Protein AF-A0A7H0GPM3-F1 (afdb_monomer_lite)

Organism: NCBI:txid1288495

Secondary structure (DSSP, 8-state):
-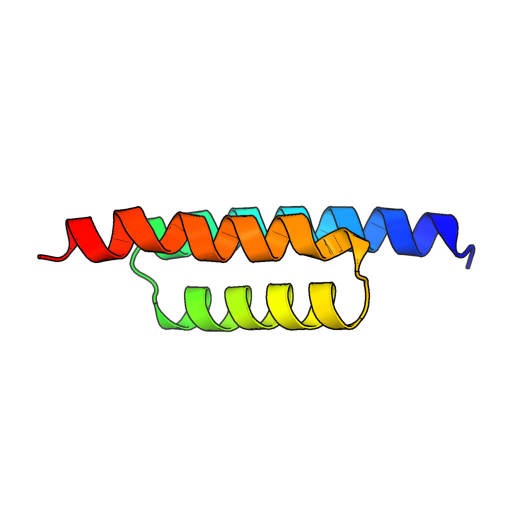-HHHHHHHHHHHHHHHHHHHHHHHHTT-HHHHHHHHHHHHHHHHH-GGGHHHHHHHHHHHHHHHHHT-

pLDDT: mean 87.8, std 13.11, range [52.72, 97.69]

Structure (mmCIF, N/CA/C/O backbone):
data_AF-A0A7H0GPM3-F1
#
_entry.id   AF-A0A7H0GPM3-F1
#
loop_
_atom_site.group_PDB
_atom_site.id
_atom_site.type_symbol
_atom_site.label_atom_id
_atom_site.label_alt_id
_atom_site.label_comp_id
_atom_site.label_asym_id
_atom_site.label_entity_id
_atom_site.label_seq_id
_atom_site.pdbx_PDB_ins_code
_atom_site.Cartn_x
_atom_site.Cartn_y
_atom_site.Cartn_z
_atom_site.occupancy
_atom_site.B_iso_or_equiv
_atom_site.auth_seq_id
_atom_site.auth_comp_id
_atom_site.auth_asym_id
_atom_site.auth_atom_id
_atom_site.pdbx_PDB_model_num
ATOM 1 N N . MET A 1 1 ? 7.100 -12.795 -24.152 1.00 53.84 1 MET A N 1
ATOM 2 C CA . MET A 1 1 ? 6.456 -11.855 -23.216 1.00 53.84 1 MET A CA 1
ATOM 3 C C . MET A 1 1 ? 7.321 -10.607 -23.184 1.00 53.84 1 MET A C 1
ATOM 5 O O . MET A 1 1 ? 8.509 -10.727 -22.905 1.00 53.84 1 MET A O 1
ATOM 9 N N . ASN A 1 2 ? 6.800 -9.470 -23.648 1.00 58.28 2 ASN A N 1
ATOM 10 C CA . ASN A 1 2 ? 7.591 -8.253 -23.844 1.00 58.28 2 ASN A CA 1
ATOM 11 C C . ASN A 1 2 ? 7.837 -7.565 -22.490 1.00 58.28 2 ASN A C 1
ATOM 13 O O . ASN A 1 2 ? 6.911 -7.415 -21.698 1.00 58.28 2 ASN A O 1
ATOM 17 N N . TYR A 1 3 ? 9.065 -7.109 -22.224 1.00 59.16 3 TYR A N 1
ATOM 18 C CA . TYR A 1 3 ? 9.446 -6.475 -20.946 1.00 59.16 3 TYR A CA 1
ATOM 19 C C . TYR A 1 3 ? 8.565 -5.254 -20.597 1.00 59.16 3 TYR A C 1
ATOM 21 O O . TYR A 1 3 ? 8.334 -4.950 -19.431 1.00 59.16 3 TYR A O 1
ATOM 29 N N . TYR A 1 4 ? 8.032 -4.569 -21.612 1.00 59.16 4 TYR A N 1
ATOM 30 C CA . TYR A 1 4 ? 7.141 -3.413 -21.459 1.00 59.16 4 TYR A CA 1
ATOM 31 C C . TYR A 1 4 ? 5.707 -3.777 -21.037 1.00 59.16 4 TYR A C 1
ATOM 33 O O . TYR A 1 4 ? 5.068 -3.014 -20.310 1.00 59.16 4 TYR A O 1
ATOM 41 N N . GLU A 1 5 ? 5.204 -4.940 -21.458 1.00 61.31 5 GLU A N 1
ATOM 42 C CA . GLU A 1 5 ? 3.876 -5.432 -21.060 1.00 61.31 5 GLU A CA 1
ATOM 43 C C . GLU A 1 5 ? 3.905 -5.860 -19.590 1.00 61.31 5 GLU A C 1
ATOM 45 O O . GLU A 1 5 ? 3.070 -5.418 -18.804 1.00 61.31 5 GLU A O 1
ATOM 50 N N . CYS A 1 6 ? 4.960 -6.583 -19.196 1.00 59.28 6 CYS A N 1
ATOM 51 C CA . CYS A 1 6 ? 5.191 -6.998 -17.812 1.00 59.28 6 CYS A CA 1
ATOM 52 C C . CYS A 1 6 ? 5.255 -5.799 -16.844 1.00 59.28 6 CYS A C 1
ATOM 54 O O . CYS A 1 6 ? 4.608 -5.819 -15.802 1.00 59.28 6 CYS A O 1
ATOM 56 N N . ARG A 1 7 ? 5.954 -4.708 -17.203 1.00 72.38 7 ARG A N 1
ATOM 57 C CA . ARG A 1 7 ? 5.985 -3.472 -16.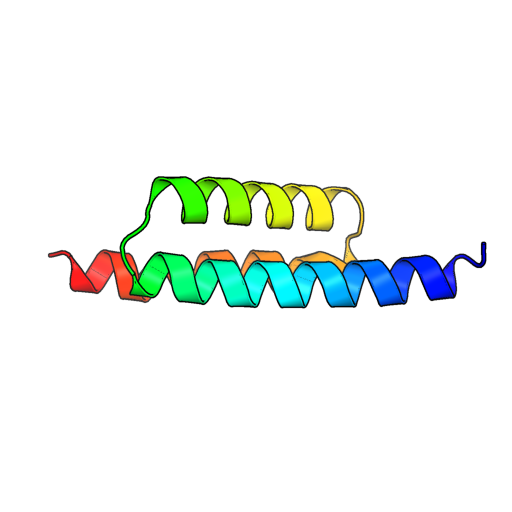387 1.00 72.38 7 ARG A CA 1
ATOM 58 C C . ARG A 1 7 ? 4.610 -2.840 -16.196 1.00 72.38 7 ARG A C 1
ATOM 60 O O . ARG A 1 7 ? 4.270 -2.380 -15.107 1.00 72.38 7 ARG A O 1
ATOM 67 N N . THR A 1 8 ? 3.820 -2.782 -17.266 1.00 76.75 8 THR A N 1
ATOM 68 C CA . THR A 1 8 ? 2.503 -2.130 -17.239 1.00 76.75 8 THR A CA 1
ATOM 69 C C . THR A 1 8 ? 1.535 -2.902 -16.343 1.00 76.75 8 THR A C 1
ATOM 71 O O . THR A 1 8 ? 0.781 -2.301 -15.575 1.00 76.75 8 THR A O 1
ATOM 74 N N . GLU A 1 9 ? 1.604 -4.232 -16.387 1.00 86.00 9 GLU A N 1
ATOM 75 C CA . GLU A 1 9 ? 0.833 -5.122 -15.521 1.00 86.00 9 GLU A CA 1
ATOM 76 C C . GLU A 1 9 ? 1.248 -4.994 -14.050 1.00 86.00 9 GLU A C 1
ATOM 78 O O . GLU A 1 9 ? 0.382 -4.817 -13.190 1.00 86.00 9 GLU A O 1
ATOM 83 N N . THR A 1 10 ? 2.549 -4.967 -13.743 1.00 88.69 10 THR A N 1
ATOM 84 C CA . THR A 1 10 ? 3.044 -4.780 -12.366 1.00 88.69 10 THR A CA 1
ATOM 85 C C . THR A 1 10 ? 2.592 -3.440 -11.773 1.00 88.69 10 THR A C 1
ATOM 87 O O . THR A 1 10 ? 2.150 -3.374 -10.622 1.00 88.69 10 THR A O 1
ATOM 90 N N . LEU A 1 11 ? 2.609 -2.362 -12.562 1.00 89.62 11 LEU A N 1
ATOM 91 C CA . LEU A 1 11 ? 2.087 -1.060 -12.134 1.00 89.62 11 LEU A CA 1
ATOM 92 C C . LEU A 1 11 ? 0.570 -1.077 -11.900 1.00 89.62 11 LEU A C 1
ATOM 94 O O . LEU A 1 11 ? 0.073 -0.396 -11.000 1.00 89.62 11 LEU A O 1
ATOM 98 N N . ALA A 1 12 ? -0.186 -1.841 -12.687 1.00 93.88 12 ALA A N 1
ATOM 99 C CA . ALA A 1 12 ? -1.618 -2.011 -12.464 1.00 93.88 12 ALA A CA 1
ATOM 100 C C . ALA A 1 12 ? -1.893 -2.794 -11.168 1.00 93.88 12 ALA A C 1
ATOM 102 O O . ALA A 1 12 ? -2.747 -2.385 -10.374 1.00 93.88 12 ALA A O 1
ATOM 103 N N . ILE A 1 13 ? -1.125 -3.858 -10.916 1.00 94.69 13 ILE A N 1
ATOM 104 C CA . ILE A 1 13 ? -1.199 -4.661 -9.691 1.00 94.69 13 ILE A CA 1
ATOM 105 C C . ILE A 1 13 ? -0.868 -3.800 -8.468 1.00 94.69 13 ILE A C 1
ATOM 107 O O . ILE A 1 13 ? -1.665 -3.756 -7.532 1.00 94.69 13 ILE A O 1
ATOM 111 N N . SER A 1 14 ? 0.239 -3.052 -8.477 1.00 96.25 14 SER A N 1
ATOM 112 C CA . SER A 1 14 ? 0.630 -2.216 -7.330 1.00 96.25 14 SER A CA 1
ATOM 113 C C . SER A 1 14 ? -0.431 -1.162 -6.988 1.00 96.25 14 SER A C 1
ATOM 115 O O . SER A 1 14 ? -0.756 -0.950 -5.817 1.00 96.25 14 SER A O 1
ATOM 117 N N . ARG A 1 15 ? -1.073 -0.561 -7.999 1.00 95.94 15 ARG A N 1
ATOM 118 C CA . ARG A 1 15 ? -2.209 0.357 -7.804 1.00 95.94 15 ARG A CA 1
ATOM 119 C C . ARG A 1 15 ? -3.433 -0.340 -7.210 1.00 95.94 15 ARG A C 1
ATOM 121 O O . ARG A 1 15 ? -4.092 0.232 -6.339 1.00 95.94 15 ARG A O 1
ATOM 128 N N . ALA A 1 16 ? -3.752 -1.548 -7.670 1.00 97.00 16 ALA A N 1
ATOM 129 C CA . ALA A 1 16 ? -4.875 -2.324 -7.152 1.00 97.00 16 ALA A CA 1
ATOM 130 C C . ALA A 1 16 ? -4.655 -2.725 -5.684 1.00 97.00 16 ALA A C 1
ATOM 132 O O . ALA A 1 16 ? -5.540 -2.510 -4.853 1.00 97.00 16 ALA A O 1
ATOM 133 N N . VAL A 1 17 ? -3.458 -3.212 -5.346 1.00 97.50 17 VAL A N 1
ATOM 134 C CA . VAL A 1 17 ? -3.076 -3.568 -3.971 1.00 97.50 17 VAL A CA 1
ATOM 135 C C . VAL A 1 17 ? -3.139 -2.343 -3.059 1.00 97.50 17 VAL A C 1
ATOM 137 O O . VAL A 1 17 ? -3.742 -2.409 -1.990 1.00 97.50 17 VAL A O 1
ATOM 140 N N . LEU A 1 18 ? -2.634 -1.186 -3.499 1.00 97.62 18 LEU A N 1
ATOM 141 C CA . LEU A 1 18 ? -2.736 0.058 -2.733 1.00 97.62 18 LEU A CA 1
ATOM 142 C C . LEU A 1 18 ? -4.190 0.482 -2.477 1.00 97.62 18 LEU A C 1
ATOM 144 O O . LEU A 1 18 ? -4.518 0.991 -1.401 1.00 97.62 18 LEU A O 1
ATOM 148 N N . LYS A 1 19 ? -5.079 0.296 -3.458 1.00 97.62 19 LYS A N 1
ATOM 149 C CA . LYS A 1 19 ? -6.507 0.592 -3.289 1.00 97.62 19 LYS A CA 1
ATOM 150 C C . LYS A 1 19 ? -7.125 -0.303 -2.213 1.00 97.62 19 LYS A C 1
ATOM 152 O O . LYS A 1 19 ? -7.839 0.216 -1.355 1.00 97.62 19 LYS A O 1
ATOM 157 N N . LEU A 1 20 ? -6.824 -1.602 -2.237 1.00 97.62 20 LEU A N 1
ATOM 158 C CA . LEU A 1 20 ? -7.285 -2.556 -1.225 1.00 97.62 20 LEU A CA 1
ATOM 159 C C . LEU A 1 20 ? -6.722 -2.215 0.156 1.00 97.62 20 LEU A C 1
ATOM 161 O O . LEU A 1 20 ? -7.484 -2.155 1.113 1.00 97.62 20 LEU A O 1
ATOM 165 N N . TYR A 1 21 ? -5.435 -1.881 0.247 1.00 97.56 21 TYR A N 1
ATOM 166 C CA . TYR A 1 21 ? -4.791 -1.475 1.497 1.00 97.56 21 TYR A CA 1
ATOM 167 C C . TYR A 1 21 ? -5.498 -0.276 2.146 1.00 97.56 21 TYR A C 1
ATOM 169 O O . TYR A 1 21 ? -5.853 -0.289 3.324 1.00 97.56 21 TYR A O 1
ATOM 177 N N . LYS A 1 22 ? -5.796 0.762 1.355 1.00 95.31 22 LYS A N 1
ATOM 178 C CA . LYS A 1 22 ? -6.543 1.933 1.842 1.00 95.31 22 LYS A CA 1
ATOM 179 C C . LYS A 1 22 ? -7.954 1.563 2.315 1.00 95.31 22 LYS A C 1
ATOM 181 O O . LYS A 1 22 ? -8.471 2.204 3.227 1.00 95.31 22 LYS A O 1
ATOM 186 N N . GLN A 1 23 ? -8.596 0.568 1.702 1.00 95.94 23 GLN A N 1
ATOM 187 C CA . GLN A 1 23 ? -9.916 0.090 2.120 1.00 95.94 23 GLN A CA 1
ATOM 188 C C . GLN A 1 23 ? -9.848 -0.732 3.409 1.00 95.94 23 GLN A C 1
ATOM 190 O O . GLN A 1 23 ? -10.658 -0.501 4.301 1.00 95.94 23 GLN A O 1
ATOM 195 N N . THR A 1 24 ? -8.881 -1.638 3.545 1.00 95.12 24 THR A N 1
ATOM 196 C CA . THR A 1 24 ? -8.738 -2.471 4.748 1.00 95.12 24 THR A CA 1
ATOM 197 C C . THR A 1 24 ? -8.377 -1.640 5.972 1.00 95.12 24 THR A C 1
ATOM 199 O O . THR A 1 24 ? -8.951 -1.874 7.033 1.00 95.12 24 THR A O 1
ATOM 202 N N . LEU A 1 25 ?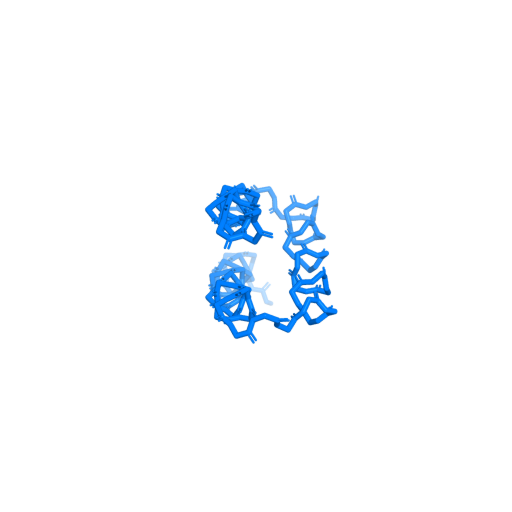 -7.541 -0.603 5.817 1.00 93.50 25 LEU A N 1
ATOM 203 C CA . LEU A 1 25 ? -7.305 0.391 6.870 1.00 93.50 25 LEU A CA 1
ATOM 204 C C . LEU A 1 25 ? -8.601 1.085 7.309 1.00 93.50 25 LEU A C 1
ATOM 206 O O . LEU A 1 25 ? -8.860 1.202 8.503 1.00 93.50 25 LEU A O 1
ATOM 210 N N . ARG A 1 26 ? -9.449 1.514 6.363 1.00 92.25 26 ARG A N 1
ATOM 211 C CA . ARG A 1 26 ? -10.748 2.143 6.683 1.00 92.25 26 ARG A CA 1
ATOM 212 C C . ARG A 1 26 ? -11.710 1.190 7.388 1.00 92.25 26 ARG A C 1
ATOM 214 O O . ARG A 1 26 ? -12.512 1.641 8.194 1.00 92.25 26 ARG A O 1
ATOM 221 N N . LEU A 1 27 ? -11.641 -0.100 7.072 1.00 92.19 27 LEU A N 1
ATOM 222 C CA . LEU A 1 27 ? -12.448 -1.144 7.703 1.00 92.19 27 LEU A CA 1
ATOM 223 C C . LEU A 1 27 ? -11.858 -1.635 9.038 1.00 92.19 27 LEU A C 1
ATOM 225 O O . LEU A 1 27 ? -12.482 -2.460 9.697 1.00 92.19 27 LEU A O 1
ATOM 229 N N . GLY A 1 28 ? -10.668 -1.168 9.433 1.00 91.19 28 GLY A N 1
ATOM 230 C CA . GLY A 1 28 ? -9.985 -1.612 10.653 1.00 91.19 28 GLY A CA 1
ATOM 231 C C . GLY A 1 28 ? -9.466 -3.055 10.599 1.00 91.19 28 GLY A C 1
ATOM 232 O O . GLY A 1 28 ? -9.144 -3.632 11.635 1.00 91.19 28 GLY A O 1
ATOM 233 N N . ILE A 1 29 ? -9.372 -3.659 9.409 1.00 93.25 29 ILE A N 1
ATOM 234 C CA . ILE A 1 29 ? -8.933 -5.050 9.233 1.00 93.25 29 ILE A CA 1
ATOM 235 C C . ILE A 1 29 ? -7.402 -5.078 9.173 1.00 93.25 29 ILE A C 1
ATOM 237 O O . ILE A 1 29 ? -6.800 -5.078 8.094 1.00 93.25 29 ILE A O 1
ATOM 241 N N . ARG A 1 30 ? -6.772 -5.051 10.351 1.00 88.88 30 ARG A N 1
ATOM 242 C CA . ARG A 1 30 ? -5.326 -4.837 10.494 1.00 88.88 30 ARG A CA 1
ATOM 243 C C . ARG A 1 30 ? -4.484 -5.927 9.833 1.00 88.88 30 ARG A C 1
ATOM 245 O O . ARG A 1 30 ? -3.570 -5.596 9.087 1.00 88.88 30 ARG A O 1
ATOM 252 N N . ASP A 1 31 ? -4.834 -7.192 10.039 1.00 93.62 31 ASP A N 1
ATOM 253 C CA . ASP A 1 31 ? -4.040 -8.319 9.534 1.00 93.62 31 ASP A CA 1
ATOM 254 C C . ASP A 1 31 ? -3.980 -8.315 8.001 1.00 93.62 31 ASP A C 1
ATOM 256 O O . ASP A 1 31 ? -2.916 -8.476 7.408 1.00 93.62 31 ASP A O 1
ATOM 260 N N . VAL A 1 32 ? -5.107 -8.045 7.334 1.00 95.56 32 VAL A N 1
ATOM 261 C CA . VAL A 1 32 ? -5.146 -7.950 5.866 1.00 95.56 32 VAL A CA 1
ATOM 262 C C . VAL A 1 32 ? -4.382 -6.716 5.381 1.00 95.56 32 VAL A C 1
ATOM 264 O O . VAL A 1 32 ? -3.684 -6.787 4.374 1.00 95.56 32 VAL A O 1
ATOM 267 N N . ALA A 1 33 ? -4.474 -5.584 6.088 1.00 95.50 33 ALA A N 1
ATOM 268 C CA . ALA A 1 33 ? -3.694 -4.396 5.748 1.00 95.50 33 ALA A CA 1
ATOM 269 C C . ALA A 1 33 ? -2.178 -4.653 5.832 1.00 95.50 33 ALA A C 1
ATOM 271 O O . ALA A 1 33 ? -1.444 -4.199 4.957 1.00 95.50 33 ALA A O 1
ATOM 272 N N . GLU A 1 34 ? -1.714 -5.411 6.825 1.00 95.69 34 GLU A N 1
ATOM 273 C CA . GLU A 1 34 ? -0.302 -5.780 6.971 1.00 95.69 34 GLU A CA 1
ATOM 274 C C . GLU A 1 34 ? 0.188 -6.655 5.808 1.00 95.69 34 GLU A C 1
ATOM 276 O O . GLU A 1 34 ? 1.201 -6.337 5.187 1.00 95.69 34 GLU A O 1
ATOM 281 N N . HIS A 1 35 ? -0.581 -7.677 5.420 1.00 97.62 35 HIS A N 1
ATOM 282 C CA . HIS A 1 35 ? -0.243 -8.516 4.263 1.00 97.62 35 HIS A CA 1
ATOM 283 C C . HIS A 1 35 ? -0.197 -7.708 2.956 1.00 97.62 35 HIS A C 1
ATOM 285 O O . HIS A 1 35 ? 0.697 -7.889 2.131 1.00 97.62 35 HIS A O 1
ATOM 291 N N . LEU A 1 36 ? -1.145 -6.787 2.755 1.00 97.62 36 LEU A N 1
ATOM 292 C CA . LEU A 1 36 ? -1.164 -5.931 1.565 1.00 97.62 36 LEU A CA 1
ATOM 293 C C . LEU A 1 36 ? 0.017 -4.951 1.536 1.00 97.62 36 LEU A C 1
ATOM 295 O O . LEU A 1 36 ? 0.531 -4.659 0.457 1.00 97.62 36 LEU A O 1
ATOM 299 N N . LEU A 1 37 ? 0.469 -4.465 2.697 1.00 97.62 37 LEU A N 1
ATOM 300 C CA . LEU A 1 37 ? 1.670 -3.636 2.793 1.00 97.62 37 LEU A CA 1
ATOM 301 C C . LEU A 1 37 ? 2.922 -4.428 2.397 1.00 97.62 37 LEU A C 1
ATOM 303 O O . LEU A 1 37 ? 3.689 -3.948 1.566 1.00 97.62 37 LEU A O 1
ATOM 307 N N . GLN A 1 38 ? 3.077 -5.656 2.900 1.00 97.69 38 GLN A N 1
ATOM 308 C CA . GLN A 1 38 ? 4.198 -6.534 2.539 1.00 97.69 38 GLN A CA 1
ATOM 309 C C . GLN A 1 38 ? 4.254 -6.808 1.029 1.00 97.69 38 GLN A C 1
ATOM 311 O O . GLN A 1 38 ? 5.326 -6.782 0.428 1.00 97.69 38 GLN A O 1
ATOM 316 N N . ILE A 1 39 ? 3.100 -7.003 0.381 1.00 97.12 39 ILE A N 1
ATOM 317 C CA . ILE A 1 39 ? 3.034 -7.167 -1.080 1.00 97.12 39 ILE A CA 1
ATOM 318 C C . ILE A 1 39 ? 3.549 -5.911 -1.800 1.00 97.12 39 ILE A C 1
ATOM 320 O O . ILE A 1 39 ? 4.288 -6.023 -2.775 1.00 97.12 39 ILE A O 1
ATOM 324 N N . LEU A 1 40 ? 3.193 -4.708 -1.336 1.00 97.25 40 LEU A N 1
ATOM 325 C CA . LEU A 1 40 ? 3.687 -3.458 -1.930 1.00 97.25 40 LEU A CA 1
ATOM 326 C C . LEU A 1 40 ? 5.193 -3.263 -1.722 1.00 97.25 40 LEU A C 1
ATOM 328 O O . LEU A 1 40 ? 5.865 -2.748 -2.615 1.00 97.25 40 LEU A O 1
ATOM 332 N N . GLU A 1 41 ? 5.722 -3.666 -0.568 1.00 96.94 41 GLU A N 1
ATOM 333 C CA . GLU A 1 41 ? 7.158 -3.639 -0.278 1.00 96.94 41 GLU A CA 1
ATOM 334 C C . GLU A 1 41 ? 7.927 -4.580 -1.206 1.00 96.94 41 GLU A C 1
ATOM 336 O O . GLU A 1 41 ? 8.923 -4.172 -1.805 1.00 96.94 41 GLU A O 1
ATOM 341 N N . GLU A 1 42 ? 7.427 -5.800 -1.391 1.00 96.75 42 GLU A N 1
ATOM 342 C CA . GLU A 1 42 ? 8.038 -6.803 -2.260 1.00 96.75 42 GLU A CA 1
ATOM 343 C C . GLU A 1 42 ? 7.972 -6.402 -3.743 1.00 96.75 42 GLU A C 1
ATOM 345 O O . GLU A 1 42 ? 8.960 -6.527 -4.474 1.00 96.75 42 GLU A O 1
ATOM 350 N N . LEU A 1 43 ? 6.847 -5.826 -4.181 1.00 94.25 43 LEU A N 1
ATOM 351 C CA . LEU A 1 43 ? 6.720 -5.248 -5.521 1.00 94.25 43 LEU A CA 1
ATOM 352 C C . LEU A 1 43 ? 7.702 -4.093 -5.729 1.00 94.25 43 LEU A C 1
ATOM 354 O O . LEU A 1 43 ? 8.348 -4.029 -6.764 1.00 94.25 43 LEU A O 1
ATOM 358 N N . ALA A 1 44 ? 7.864 -3.193 -4.758 1.00 94.38 44 ALA A N 1
ATOM 359 C CA . ALA A 1 44 ? 8.825 -2.094 -4.863 1.00 94.38 44 ALA A CA 1
ATOM 360 C C . ALA A 1 44 ? 10.291 -2.563 -4.804 1.00 94.38 44 ALA A C 1
ATOM 362 O O . ALA A 1 44 ? 11.171 -1.887 -5.339 1.00 94.38 44 ALA A O 1
ATOM 363 N N . ARG A 1 45 ? 10.561 -3.698 -4.145 1.00 94.50 45 ARG A N 1
ATOM 364 C CA . ARG A 1 45 ? 11.891 -4.318 -4.065 1.00 94.50 45 ARG A CA 1
ATOM 365 C C . ARG A 1 45 ? 12.313 -4.932 -5.396 1.00 94.50 45 ARG A C 1
ATOM 367 O O . ARG A 1 45 ? 13.475 -4.818 -5.775 1.00 94.50 45 ARG A O 1
ATOM 374 N N . THR A 1 46 ? 11.383 -5.603 -6.067 1.00 92.31 46 THR A N 1
ATOM 375 C CA . THR A 1 46 ? 11.617 -6.280 -7.350 1.00 92.31 46 THR A CA 1
ATOM 376 C C . THR A 1 46 ? 11.496 -5.322 -8.534 1.00 92.31 46 THR A C 1
ATOM 378 O O . THR A 1 46 ? 12.297 -5.395 -9.460 1.00 92.31 46 THR A O 1
ATOM 381 N N . GLU A 1 47 ? 10.566 -4.371 -8.458 1.00 92.38 47 GLU A N 1
ATOM 382 C CA . GLU A 1 47 ? 10.243 -3.412 -9.512 1.00 92.38 47 GLU A CA 1
ATOM 383 C C . GLU A 1 47 ? 10.273 -1.978 -8.942 1.00 92.38 47 GLU A C 1
ATOM 385 O O . GLU A 1 47 ? 9.280 -1.504 -8.375 1.00 92.38 47 GLU A O 1
ATOM 390 N N . PRO A 1 48 ? 11.389 -1.233 -9.098 1.00 89.50 48 PRO A N 1
ATOM 391 C CA . PRO A 1 48 ? 11.571 0.101 -8.504 1.00 89.50 48 PRO A CA 1
ATOM 392 C C . PRO A 1 48 ? 10.479 1.118 -8.867 1.00 89.50 48 PRO A C 1
ATOM 394 O O . PRO A 1 48 ? 10.202 2.060 -8.124 1.00 89.50 48 PRO A O 1
ATOM 397 N N . GLU A 1 49 ? 9.825 0.913 -10.005 1.00 90.19 49 GLU A N 1
ATOM 398 C CA . GLU A 1 49 ? 8.715 1.709 -10.531 1.00 90.19 49 GLU A CA 1
ATOM 399 C C . GLU A 1 49 ? 7.467 1.642 -9.621 1.00 90.19 49 GLU A C 1
ATOM 401 O O . GLU A 1 49 ? 6.653 2.567 -9.598 1.00 90.19 49 GLU A O 1
ATOM 406 N N . CYS A 1 50 ? 7.339 0.585 -8.809 1.00 92.50 50 CYS A N 1
ATOM 407 C CA . CYS A 1 50 ? 6.265 0.406 -7.829 1.00 92.50 50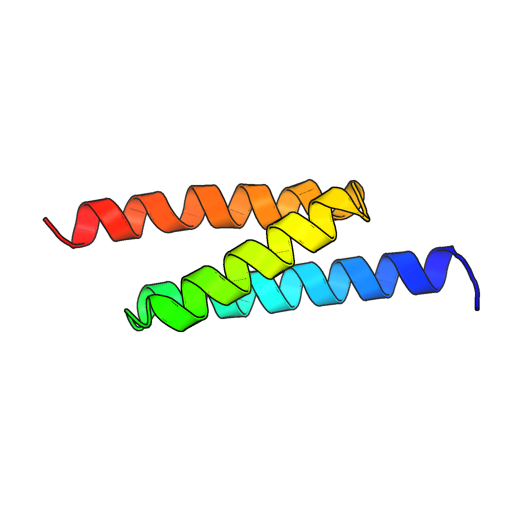 CYS A CA 1
ATOM 408 C C . CYS A 1 50 ? 6.519 1.124 -6.491 1.00 92.50 50 CYS A C 1
ATOM 410 O O . CYS A 1 50 ? 5.623 1.159 -5.643 1.00 92.50 50 CYS A O 1
ATOM 412 N N . SER A 1 51 ? 7.691 1.742 -6.297 1.00 93.06 51 SER A N 1
ATOM 413 C CA . SER A 1 51 ? 8.053 2.475 -5.067 1.00 93.06 51 SER A CA 1
ATOM 414 C C . SER A 1 51 ? 7.013 3.519 -4.658 1.00 93.06 51 SER A C 1
ATOM 416 O O . SER A 1 51 ? 6.650 3.607 -3.488 1.00 93.06 51 SER A O 1
ATOM 418 N N . THR A 1 52 ? 6.430 4.225 -5.632 1.00 95.50 52 THR A N 1
ATOM 419 C CA . THR A 1 52 ? 5.380 5.224 -5.379 1.00 95.50 52 THR A CA 1
ATOM 420 C C . THR A 1 52 ? 4.151 4.616 -4.693 1.00 95.50 52 THR A C 1
ATOM 422 O O . THR A 1 52 ? 3.540 5.262 -3.842 1.00 95.50 52 THR A O 1
ATOM 425 N N . ALA A 1 53 ? 3.767 3.381 -5.034 1.00 95.00 53 ALA A N 1
ATOM 426 C CA . ALA A 1 53 ? 2.613 2.730 -4.417 1.00 95.00 53 ALA A CA 1
ATOM 427 C C . ALA A 1 53 ? 2.892 2.352 -2.952 1.00 95.00 53 ALA A C 1
ATOM 429 O O . ALA A 1 53 ? 2.039 2.581 -2.093 1.00 95.00 53 ALA A O 1
ATOM 430 N N . ARG A 1 54 ? 4.098 1.849 -2.660 1.00 97.12 54 ARG A N 1
ATOM 431 C CA . ARG A 1 54 ? 4.567 1.576 -1.293 1.00 97.12 54 ARG A CA 1
ATOM 432 C C . ARG A 1 54 ? 4.621 2.855 -0.455 1.00 97.12 54 ARG A C 1
ATOM 434 O O . ARG A 1 54 ? 4.075 2.891 0.643 1.00 97.12 54 ARG A O 1
ATOM 441 N N . ASP A 1 55 ? 5.208 3.923 -0.985 1.00 97.00 55 ASP A N 1
ATOM 442 C CA . ASP A 1 55 ? 5.349 5.187 -0.254 1.00 97.00 55 ASP A CA 1
ATOM 443 C C . ASP A 1 55 ? 3.975 5.784 0.095 1.00 97.00 55 ASP A C 1
ATOM 445 O O . ASP A 1 55 ? 3.746 6.251 1.212 1.00 97.00 55 ASP A O 1
ATOM 449 N N . GLN A 1 56 ? 3.003 5.680 -0.817 1.00 96.06 56 GLN A N 1
ATOM 450 C CA . GLN A 1 56 ? 1.618 6.057 -0.531 1.00 96.06 56 GLN A CA 1
ATOM 451 C C . GLN A 1 56 ? 0.953 5.181 0.541 1.00 96.06 56 GLN A C 1
ATOM 453 O O . GLN A 1 56 ? 0.072 5.677 1.247 1.00 96.06 56 GLN A O 1
ATOM 458 N N . ALA A 1 57 ? 1.324 3.905 0.661 1.00 95.69 57 ALA A N 1
ATOM 459 C CA . ALA A 1 57 ? 0.822 3.038 1.724 1.00 95.69 57 ALA A CA 1
ATOM 460 C C . ALA A 1 57 ? 1.354 3.480 3.095 1.00 95.69 57 ALA A C 1
ATOM 462 O O . ALA A 1 57 ? 0.558 3.665 4.015 1.00 95.69 57 ALA A O 1
ATOM 463 N N . TYR A 1 58 ? 2.652 3.781 3.209 1.00 95.50 58 TYR A N 1
ATOM 464 C CA . TYR A 1 58 ? 3.223 4.323 4.448 1.00 95.50 58 TYR A CA 1
ATOM 465 C C . TYR A 1 58 ? 2.579 5.647 4.866 1.00 95.50 58 TYR A C 1
ATOM 467 O O . TYR A 1 58 ? 2.328 5.865 6.047 1.00 95.50 58 TYR A O 1
ATOM 475 N N . LEU A 1 59 ? 2.242 6.525 3.919 1.00 94.50 59 LEU A N 1
ATOM 476 C CA . LEU A 1 59 ? 1.536 7.768 4.241 1.00 94.50 59 LEU A CA 1
ATOM 477 C C . LEU A 1 59 ? 0.086 7.529 4.689 1.00 94.50 59 LEU A C 1
ATOM 479 O O . LEU A 1 59 ? -0.432 8.261 5.531 1.00 94.50 59 LEU A O 1
ATOM 483 N N . ALA A 1 60 ? -0.580 6.504 4.154 1.00 90.75 60 ALA A N 1
ATOM 484 C CA . ALA A 1 60 ? -1.981 6.220 4.455 1.00 90.75 60 ALA A CA 1
ATOM 485 C C . ALA A 1 60 ? -2.211 5.650 5.866 1.00 90.75 60 ALA A C 1
ATOM 487 O O . ALA A 1 60 ? -3.331 5.747 6.370 1.00 90.75 60 ALA A O 1
ATOM 488 N N . ILE A 1 61 ? -1.180 5.114 6.529 1.00 87.75 61 ILE A N 1
ATOM 489 C CA . ILE A 1 61 ? -1.295 4.630 7.912 1.00 87.75 61 ILE A CA 1
ATOM 490 C C . ILE A 1 61 ? -1.332 5.774 8.938 1.00 87.75 61 ILE A C 1
ATOM 492 O O . ILE A 1 61 ? -1.900 5.614 10.016 1.00 87.75 61 ILE A O 1
ATOM 496 N N . ILE A 1 62 ? -0.780 6.951 8.611 1.00 83.69 62 ILE A N 1
ATOM 497 C CA . ILE A 1 62 ? -0.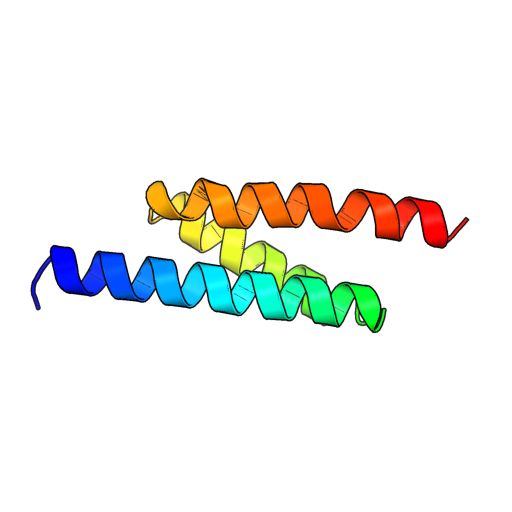647 8.073 9.556 1.00 83.69 62 ILE A CA 1
ATOM 498 C C . ILE A 1 62 ? -2.018 8.569 10.052 1.00 83.69 62 ILE A C 1
ATOM 500 O O . ILE A 1 62 ? -2.215 8.608 11.268 1.00 83.69 62 ILE A O 1
ATOM 504 N N . PRO A 1 63 ? -3.003 8.878 9.182 1.00 78.19 63 PRO A N 1
ATOM 505 C CA . PRO A 1 63 ? -4.337 9.271 9.639 1.00 78.19 63 PRO A CA 1
ATOM 506 C C . PRO A 1 63 ? -5.037 8.181 10.461 1.00 78.19 63 PRO A C 1
ATOM 508 O O . PRO A 1 63 ? -5.789 8.492 11.381 1.00 78.19 63 PRO A O 1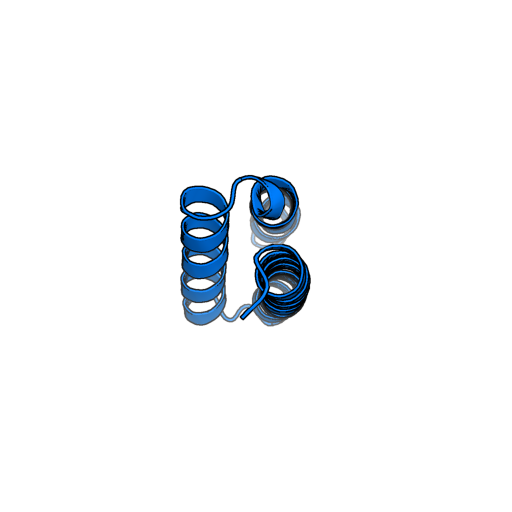
ATOM 511 N N . TYR A 1 64 ? -4.772 6.905 10.158 1.00 74.44 64 TYR A N 1
ATOM 512 C CA . TYR A 1 64 ? -5.345 5.777 10.894 1.00 74.44 64 TYR A CA 1
ATOM 513 C C . TYR A 1 64 ? -4.809 5.703 12.330 1.00 74.44 64 TYR A C 1
ATOM 515 O O . TYR A 1 64 ? -5.593 5.577 13.266 1.00 74.44 64 TYR A O 1
ATOM 523 N N . MET A 1 65 ? -3.495 5.858 12.527 1.00 71.38 65 MET A N 1
ATOM 524 C CA . MET A 1 65 ? -2.891 5.849 13.868 1.00 71.38 65 MET A CA 1
ATOM 525 C C . MET A 1 65 ? -3.369 7.013 14.745 1.00 71.38 65 MET A C 1
ATOM 527 O O . MET A 1 65 ? -3.484 6.858 15.958 1.00 71.38 65 MET A O 1
ATOM 531 N N . VAL A 1 66 ? -3.645 8.176 14.145 1.00 71.31 66 VAL A N 1
ATOM 532 C CA . VAL A 1 66 ? -4.145 9.356 14.871 1.00 71.31 66 VAL A CA 1
ATOM 533 C C . VAL A 1 66 ? -5.610 9.183 15.282 1.00 71.31 66 VAL A C 1
ATOM 535 O O . VAL A 1 66 ? -5.985 9.619 16.361 1.00 71.31 66 VAL A O 1
ATOM 538 N N . SER A 1 67 ? -6.426 8.515 14.462 1.00 63.94 67 SER A N 1
ATOM 539 C CA . SER A 1 67 ? -7.859 8.323 14.722 1.00 63.94 67 SER A CA 1
ATOM 540 C C . SER A 1 67 ? -8.184 7.269 15.794 1.00 63.94 67 SER A C 1
ATOM 542 O O . SER A 1 67 ? -9.349 7.150 16.166 1.00 63.94 67 SER A O 1
ATOM 544 N N . GLN A 1 68 ? -7.208 6.477 16.249 1.00 57.72 68 GLN A N 1
ATOM 545 C CA . GLN A 1 68 ? -7.401 5.428 17.266 1.00 57.72 68 GLN A CA 1
ATOM 546 C C . GLN A 1 68 ? -6.915 5.824 18.675 1.00 57.72 68 GLN A C 1
ATOM 548 O O . GLN A 1 68 ? -6.844 4.967 19.556 1.00 57.72 68 GLN A O 1
ATOM 553 N N . ARG A 1 69 ? -6.563 7.097 18.888 1.00 52.72 69 ARG A N 1
ATOM 554 C CA . ARG A 1 69 ? -6.296 7.685 20.211 1.00 52.72 69 ARG A CA 1
ATOM 555 C C . ARG A 1 69 ? -7.516 8.437 20.717 1.00 52.72 69 ARG A C 1
ATOM 557 O O . ARG A 1 69 ? -7.712 8.408 21.949 1.00 52.72 69 ARG A O 1
#

Radius of gyration: 12.96 Å; chains: 1; bounding box: 24×21×44 Å

Foldseek 3Di:
DDPVVVLVVLLVVLVVLLVVLLVCLVVVVVVSNVVSLVVLVVSCVVPVVSVVSNVVSVVSCVVSVVVVD

Sequence (69 aa):
MNYYECRTETLAISRAVLKLYKQTLRLGIRDVAEHLLQILEELARTEPECSTARDQAYLAIIPYMVSQR